Protein AF-A0A2S7ZR78-F1 (afdb_monomer)

Sequence (109 aa):
MVESHTIDMTACNEEAYRTSNEVPLVASRSLQGFPEPTVYTGTGEESYLYFHIDPKHTNYVNRILEGYEYVGVMTTVDTAGRCMLRCTPDTRELAIDILSSLPIVTLVC

Solvent-accessible surface area (backbone atoms only — not comparable to full-atom values): 7116 Å² total; per-residue (Å²): 143,83,85,85,78,81,81,81,92,79,78,88,70,78,77,77,67,73,84,62,79,88,61,81,91,66,83,69,78,84,63,77,81,58,78,79,73,79,84,72,90,67,92,46,64,89,29,44,45,41,31,36,36,59,59,92,44,48,67,62,55,46,54,55,45,66,69,41,75,90,39,49,51,76,44,78,74,51,91,83,17,41,32,36,34,49,28,44,71,89,30,30,64,61,47,49,52,57,48,70,70,37,92,70,49,43,79,57,130

Structure (mmCIF, N/CA/C/O backbone):
data_AF-A0A2S7ZR78-F1
#
_entry.id   AF-A0A2S7ZR78-F1
#
loop_
_atom_site.group_PDB
_atom_site.id
_atom_site.type_symbol
_atom_site.label_atom_id
_atom_site.label_alt_id
_atom_site.label_comp_id
_atom_site.label_asym_id
_atom_site.label_entity_id
_atom_site.label_seq_id
_atom_site.pdbx_PDB_ins_code
_atom_site.Cartn_x
_atom_site.Cartn_y
_atom_site.Cartn_z
_atom_site.occupancy
_atom_site.B_iso_or_equiv
_atom_site.auth_seq_id
_atom_site.auth_comp_id
_atom_site.auth_asym_id
_atom_site.auth_atom_id
_atom_site.pdbx_PDB_model_num
ATOM 1 N N . MET A 1 1 ? -8.047 66.891 7.118 1.00 44.56 1 MET A N 1
ATOM 2 C CA . MET A 1 1 ? -7.983 65.694 7.979 1.00 44.56 1 MET A CA 1
ATOM 3 C C . MET A 1 1 ? -6.906 64.773 7.445 1.00 44.56 1 MET A C 1
ATOM 5 O O . MET A 1 1 ? -7.160 64.107 6.455 1.00 44.56 1 MET A O 1
ATOM 9 N N . VAL A 1 2 ? -5.723 64.804 8.057 1.00 36.66 2 VAL A N 1
ATOM 10 C CA . VAL A 1 2 ? -4.832 63.650 8.275 1.00 36.66 2 VAL A CA 1
ATOM 11 C C . VAL A 1 2 ? -3.762 64.126 9.260 1.00 36.66 2 VAL A C 1
ATOM 13 O O . VAL A 1 2 ? -2.911 64.935 8.908 1.00 36.66 2 VAL A O 1
ATOM 16 N N . GLU A 1 3 ? -3.882 63.705 10.517 1.00 37.25 3 GLU A N 1
ATOM 17 C CA . GLU A 1 3 ? -2.872 63.906 11.560 1.00 37.25 3 GLU A CA 1
ATOM 18 C C . GLU A 1 3 ? -1.919 62.711 11.528 1.00 37.25 3 GLU A C 1
ATOM 20 O O . GLU A 1 3 ? -2.292 61.590 11.874 1.00 37.25 3 GLU A O 1
ATOM 25 N N . SER A 1 4 ? -0.688 62.943 11.082 1.00 41.97 4 SER A N 1
ATOM 26 C CA . SER A 1 4 ? 0.374 61.940 11.070 1.00 41.97 4 SER A CA 1
ATOM 27 C C . SER A 1 4 ? 0.891 61.727 12.492 1.00 41.97 4 SER A C 1
ATOM 29 O O . SER A 1 4 ? 1.652 62.542 13.004 1.00 41.97 4 SER A O 1
ATOM 31 N N . HIS A 1 5 ? 0.476 60.638 13.138 1.00 46.34 5 HIS A N 1
ATOM 32 C CA . HIS A 1 5 ? 1.049 60.199 14.410 1.00 46.34 5 HIS A CA 1
ATOM 33 C C . HIS A 1 5 ? 2.253 59.289 14.140 1.00 46.34 5 HIS A C 1
ATOM 35 O O . HIS A 1 5 ? 2.107 58.117 13.798 1.00 46.34 5 HIS A O 1
ATOM 41 N N . THR A 1 6 ? 3.457 59.836 14.280 1.00 43.91 6 THR A N 1
ATOM 42 C CA . THR A 1 6 ? 4.692 59.060 14.454 1.00 43.91 6 THR A CA 1
ATOM 43 C C . THR A 1 6 ? 4.690 58.430 15.844 1.00 43.91 6 THR A C 1
ATOM 45 O O . THR A 1 6 ? 4.667 59.152 16.839 1.00 43.91 6 THR A O 1
ATOM 48 N N . ILE A 1 7 ? 4.709 57.096 15.922 1.00 52.53 7 ILE A N 1
ATOM 49 C CA . ILE A 1 7 ? 4.914 56.372 17.182 1.00 52.53 7 ILE A CA 1
ATOM 50 C C . ILE A 1 7 ? 6.422 56.278 17.428 1.00 52.53 7 ILE A C 1
ATOM 52 O O . ILE A 1 7 ? 7.149 55.658 16.655 1.00 52.53 7 ILE A O 1
ATOM 56 N N . ASP A 1 8 ? 6.868 56.925 18.500 1.00 40.28 8 ASP A N 1
ATOM 57 C CA . ASP A 1 8 ? 8.230 56.868 19.025 1.00 40.28 8 ASP A CA 1
ATOM 58 C C . ASP A 1 8 ? 8.464 55.503 19.700 1.00 40.28 8 ASP A C 1
ATOM 60 O O . ASP A 1 8 ? 7.869 55.186 20.733 1.00 40.28 8 ASP A O 1
ATOM 64 N N . MET A 1 9 ? 9.296 54.661 19.079 1.00 47.31 9 MET A N 1
ATOM 65 C CA . MET A 1 9 ? 9.778 53.400 19.650 1.00 47.31 9 MET A CA 1
ATOM 66 C C . MET A 1 9 ? 10.940 53.664 20.616 1.00 47.31 9 MET A C 1
ATOM 68 O O . MET A 1 9 ? 12.085 53.305 20.339 1.00 47.31 9 MET A O 1
ATOM 72 N N . THR A 1 10 ? 10.665 54.250 21.778 1.00 51.66 10 THR A N 1
ATOM 73 C CA . THR A 1 10 ? 11.690 54.300 22.824 1.00 51.66 10 THR A CA 1
ATOM 74 C C . THR A 1 10 ? 11.087 54.281 24.225 1.00 51.66 10 THR A C 1
ATOM 76 O O . THR A 1 10 ? 10.852 55.326 24.815 1.00 51.66 10 THR A O 1
ATOM 79 N N . ALA A 1 11 ? 10.833 53.075 24.753 1.00 41.38 11 ALA A N 1
ATOM 80 C CA . ALA A 1 11 ? 10.953 52.725 26.179 1.00 41.38 11 ALA A CA 1
ATOM 81 C C . ALA A 1 11 ? 10.488 51.273 26.416 1.00 41.38 11 ALA A C 1
ATOM 83 O O . ALA A 1 11 ? 9.389 51.025 26.913 1.00 41.38 11 ALA A O 1
ATOM 84 N N . CYS A 1 12 ? 11.323 50.285 26.087 1.00 39.00 12 CYS A N 1
ATOM 85 C CA . CYS A 1 12 ? 11.168 48.951 26.669 1.00 39.00 12 CYS A CA 1
ATOM 86 C C . CYS A 1 12 ? 11.664 49.020 28.118 1.00 39.00 12 CYS A C 1
ATOM 88 O O . CYS A 1 12 ? 12.862 48.934 28.366 1.00 39.00 12 CYS A O 1
ATOM 90 N N . ASN A 1 13 ? 10.753 49.244 29.067 1.00 52.34 13 ASN A N 1
ATOM 91 C CA . ASN A 1 13 ? 11.080 49.199 30.488 1.00 52.34 13 ASN A CA 1
ATOM 92 C C . ASN A 1 13 ? 11.138 47.727 30.942 1.00 52.34 13 ASN A C 1
ATOM 94 O O . ASN A 1 13 ? 10.103 47.073 31.077 1.00 52.34 13 ASN A O 1
ATOM 98 N N . GLU A 1 14 ? 12.348 47.194 31.139 1.00 49.03 14 GLU A N 1
ATOM 99 C CA . GLU A 1 14 ? 12.625 45.784 31.481 1.00 49.03 14 GLU A CA 1
ATOM 100 C C . GLU A 1 14 ? 12.099 45.346 32.866 1.00 49.03 14 GLU A C 1
ATOM 102 O O . GLU A 1 14 ? 12.064 44.153 33.173 1.00 49.03 14 GLU A O 1
ATOM 107 N N . GLU A 1 15 ? 11.640 46.273 33.712 1.00 45.88 15 GLU A N 1
ATOM 108 C CA . GLU A 1 15 ? 11.257 45.969 35.098 1.00 45.88 15 GLU A CA 1
ATOM 109 C C . GLU A 1 15 ? 9.834 45.404 35.276 1.00 45.88 15 GLU A C 1
ATOM 111 O O . GLU A 1 15 ? 9.535 44.831 36.322 1.00 45.88 15 GLU A O 1
ATOM 116 N N . ALA A 1 16 ? 8.959 45.465 34.265 1.00 41.28 16 ALA A N 1
ATOM 117 C CA . ALA A 1 16 ? 7.585 44.951 34.387 1.00 41.28 16 ALA A CA 1
ATOM 118 C C . ALA A 1 16 ? 7.466 43.416 34.243 1.00 41.28 16 ALA A C 1
ATOM 120 O O . ALA A 1 16 ? 6.449 42.836 34.622 1.00 41.28 16 ALA A O 1
ATOM 121 N N . TYR A 1 17 ? 8.490 42.734 33.715 1.00 42.75 17 TYR A N 1
ATOM 122 C CA . TYR A 1 17 ? 8.417 41.292 33.432 1.00 42.75 17 TYR A CA 1
ATOM 123 C C . TYR A 1 17 ? 8.774 40.404 34.637 1.00 42.75 17 TYR A C 1
ATOM 125 O O . TYR A 1 17 ? 8.411 39.229 34.680 1.00 42.75 17 TYR A O 1
ATOM 133 N N . ARG A 1 18 ? 9.474 40.931 35.651 1.00 41.19 18 ARG A N 1
ATOM 134 C CA . ARG A 1 18 ? 10.009 40.089 36.737 1.00 41.19 18 ARG A CA 1
ATOM 135 C C . ARG A 1 18 ? 9.025 39.734 37.854 1.00 41.19 18 ARG A C 1
ATOM 137 O O . ARG A 1 18 ? 9.322 38.821 38.616 1.00 41.19 18 ARG A O 1
ATOM 144 N N . THR A 1 19 ? 7.852 40.359 37.925 1.00 45.84 19 THR A N 1
ATOM 145 C CA . THR A 1 19 ? 6.846 40.088 38.980 1.00 45.84 19 THR A CA 1
ATOM 146 C C . THR A 1 19 ? 5.670 39.238 38.477 1.00 45.84 19 THR A C 1
ATOM 148 O O . THR A 1 19 ? 4.578 39.305 39.022 1.00 45.84 19 THR A O 1
ATOM 151 N N . SER A 1 20 ? 5.859 38.433 37.425 1.00 47.56 20 SER A N 1
ATOM 152 C CA . SER A 1 20 ? 4.799 37.544 36.900 1.00 47.56 20 SER A CA 1
ATOM 153 C C . SER A 1 20 ? 5.125 36.046 36.985 1.00 47.56 20 SER A C 1
ATOM 155 O O . SER A 1 20 ? 4.275 35.222 36.662 1.00 47.56 20 SER A O 1
ATOM 157 N N . ASN A 1 21 ? 6.322 35.668 37.449 1.00 55.16 21 ASN A N 1
ATOM 158 C CA . ASN A 1 21 ? 6.787 34.272 37.416 1.00 55.16 21 ASN A CA 1
ATOM 159 C C . ASN A 1 21 ? 6.379 33.411 38.627 1.00 55.16 21 ASN A C 1
ATOM 161 O O . ASN A 1 21 ? 6.732 32.239 38.674 1.00 55.16 21 ASN A O 1
ATOM 165 N N . GLU A 1 22 ? 5.604 33.948 39.571 1.00 57.31 22 GLU A N 1
ATOM 166 C CA . GLU A 1 22 ? 5.135 33.208 40.758 1.00 57.31 22 GLU A CA 1
ATOM 167 C C . GLU A 1 22 ? 3.707 32.653 40.592 1.00 57.31 22 GLU A C 1
ATOM 169 O O . GLU A 1 22 ? 3.035 32.329 41.570 1.00 57.31 22 GLU A O 1
ATOM 174 N N . VAL A 1 23 ? 3.199 32.555 39.358 1.00 63.00 23 VAL A N 1
ATOM 175 C CA . VAL A 1 23 ? 1.922 31.882 39.086 1.00 63.00 23 VAL A CA 1
ATOM 176 C C . VAL A 1 23 ? 2.222 30.456 38.619 1.00 63.00 23 VAL A C 1
ATOM 178 O O . VAL A 1 23 ? 2.833 30.292 37.560 1.00 63.00 23 VAL A O 1
ATOM 181 N N . PRO A 1 24 ? 1.802 29.411 39.361 1.00 67.81 24 PRO A N 1
ATOM 182 C CA . PRO A 1 24 ? 1.912 28.037 38.893 1.00 67.81 24 PRO A CA 1
ATOM 183 C C . PRO A 1 24 ? 1.268 27.902 37.513 1.00 67.81 24 PRO A C 1
ATOM 185 O O . PRO A 1 24 ? 0.121 28.312 37.319 1.00 67.81 24 PRO A O 1
ATOM 188 N N . LEU A 1 25 ? 2.001 27.331 36.556 1.00 65.56 25 LEU A N 1
ATOM 189 C CA . LEU A 1 25 ? 1.477 27.069 35.219 1.00 65.56 25 LEU A CA 1
ATOM 190 C C . LEU A 1 25 ? 0.307 26.086 35.338 1.00 65.56 25 LEU A C 1
ATOM 192 O O . LEU A 1 25 ? 0.500 24.893 35.563 1.00 65.56 25 LEU A O 1
ATOM 196 N N . VAL A 1 26 ? -0.917 26.593 35.223 1.00 67.44 26 VAL A N 1
ATOM 197 C CA . VAL A 1 26 ? -2.129 25.774 35.192 1.00 67.44 26 VAL A CA 1
ATOM 198 C C . VAL A 1 26 ? -2.501 25.478 33.747 1.00 67.44 26 VAL A C 1
ATOM 200 O O . VAL A 1 26 ? -2.411 26.346 32.877 1.00 67.44 26 VAL A O 1
ATOM 203 N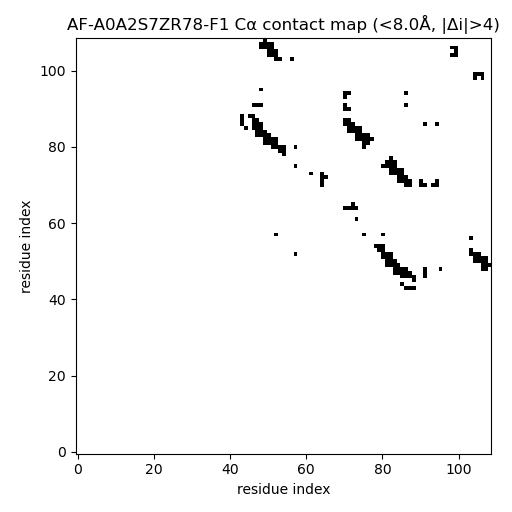 N . ALA A 1 27 ? -2.927 24.243 33.485 1.00 64.44 27 ALA A N 1
ATOM 204 C CA . ALA A 1 27 ? -3.435 23.862 32.175 1.00 64.44 27 ALA A CA 1
ATOM 205 C C . ALA A 1 27 ? -4.576 24.807 31.764 1.00 64.44 27 ALA A C 1
ATOM 207 O O . ALA A 1 27 ? -5.495 25.079 32.544 1.00 64.44 27 ALA A O 1
ATOM 208 N N . SER A 1 28 ? -4.500 25.335 30.543 1.00 64.19 28 SER A N 1
ATOM 209 C CA . SER A 1 28 ? -5.484 26.290 30.042 1.00 64.19 28 SER A CA 1
ATOM 210 C C . SER A 1 28 ? -6.872 25.641 29.996 1.00 64.19 28 SER A C 1
ATOM 212 O O . SER A 1 28 ? -7.059 24.594 29.376 1.00 64.19 28 SER A O 1
ATOM 214 N N . ARG A 1 29 ? -7.870 26.276 30.627 1.00 59.56 29 ARG A N 1
ATOM 215 C CA . ARG A 1 29 ? -9.267 25.789 30.662 1.00 59.56 29 ARG A CA 1
ATOM 216 C C . ARG A 1 29 ? -9.925 25.737 29.274 1.00 59.56 29 ARG A C 1
ATOM 218 O O . ARG A 1 29 ? -10.975 25.127 29.120 1.00 59.56 29 ARG A O 1
ATOM 225 N N . SER A 1 30 ? -9.293 26.335 28.261 1.00 65.75 30 SER A N 1
ATOM 226 C CA . SER A 1 30 ? -9.782 26.390 26.878 1.00 65.75 30 SER A CA 1
ATOM 227 C C . SER A 1 30 ? -9.751 25.049 26.130 1.00 65.75 30 SER A C 1
ATOM 229 O O . SER A 1 30 ? -10.303 24.967 25.037 1.00 65.75 30 SER A O 1
ATOM 231 N N . LEU A 1 31 ? -9.109 24.011 26.682 1.00 57.69 31 LEU A N 1
ATOM 232 C CA . LEU A 1 31 ? -9.009 22.683 26.059 1.00 57.69 31 LEU A CA 1
ATOM 233 C C . LEU A 1 31 ? -10.155 21.726 26.437 1.00 57.69 31 LEU A C 1
ATOM 235 O O . LEU A 1 31 ? -10.221 20.628 25.900 1.00 57.69 31 LEU A O 1
ATOM 239 N N . GLN A 1 32 ? -11.089 22.135 27.307 1.00 57.12 32 GLN A N 1
ATOM 240 C CA . GLN A 1 32 ? -12.233 21.304 27.730 1.00 57.12 32 GLN A CA 1
ATOM 241 C C . GLN A 1 32 ? -13.298 21.076 26.636 1.00 57.12 32 GLN A C 1
ATOM 243 O O . GLN A 1 32 ? -14.305 20.425 26.893 1.00 57.12 32 GLN A O 1
ATOM 248 N N . GLY A 1 33 ? -13.108 21.625 25.431 1.00 58.88 33 GLY A N 1
ATOM 249 C CA . GLY A 1 33 ? -14.061 21.513 24.322 1.00 58.88 33 GLY A CA 1
ATOM 250 C C . GLY A 1 33 ? -13.901 20.265 23.453 1.00 58.88 33 GLY A C 1
ATOM 251 O O . GLY A 1 33 ? -14.760 20.012 22.612 1.00 58.88 33 GLY A O 1
ATOM 252 N N . PHE A 1 34 ? -12.826 19.496 23.630 1.00 63.41 34 PHE A N 1
ATOM 253 C CA . PHE A 1 34 ? -12.642 18.255 22.888 1.00 63.41 34 PHE A CA 1
ATOM 254 C C . PHE A 1 34 ? -13.099 17.085 23.759 1.00 63.41 34 PHE A C 1
ATOM 256 O O . PHE A 1 34 ? -12.617 16.969 24.890 1.00 63.41 34 PHE A O 1
ATOM 263 N N . PRO A 1 35 ? -14.032 16.238 23.285 1.00 69.88 35 PRO A N 1
ATOM 264 C CA . PRO A 1 35 ? -14.315 14.988 23.974 1.00 69.88 35 PRO A CA 1
ATOM 265 C C . PRO A 1 35 ? -13.002 14.220 24.142 1.00 69.88 35 PRO A C 1
ATOM 267 O O . PRO A 1 35 ? -12.157 14.240 23.241 1.00 69.88 35 PRO A O 1
ATOM 270 N N . GLU A 1 36 ? -12.817 13.583 25.302 1.00 65.75 36 GLU A N 1
ATOM 271 C CA . GLU A 1 36 ? -11.665 12.705 25.498 1.00 65.75 36 GLU A CA 1
ATOM 272 C C . GLU A 1 36 ? -11.633 11.697 24.343 1.00 65.75 36 GLU A C 1
ATOM 274 O O . GLU A 1 36 ? -12.668 11.084 24.049 1.00 65.75 36 GLU A O 1
ATOM 279 N N . PRO A 1 37 ? -10.487 11.540 23.656 1.00 67.19 37 PRO A N 1
ATOM 280 C CA . PRO A 1 37 ? -10.359 10.510 22.646 1.00 67.19 37 PRO A CA 1
ATOM 281 C C . PRO A 1 37 ? -10.712 9.175 23.291 1.00 67.19 37 PRO A C 1
ATOM 283 O O . PRO A 1 37 ? -10.265 8.881 24.402 1.00 67.19 37 PRO A O 1
ATOM 286 N N . THR A 1 38 ? -11.500 8.355 22.602 1.00 68.50 38 THR A N 1
ATOM 287 C CA . THR A 1 38 ? -11.692 6.965 23.014 1.00 68.50 38 THR A CA 1
ATOM 288 C C . THR A 1 38 ? -10.315 6.338 23.197 1.00 68.50 38 THR A C 1
ATOM 290 O O . THR A 1 38 ? -9.515 6.329 22.260 1.00 68.50 38 THR A O 1
ATOM 293 N N . VAL A 1 39 ? -10.015 5.877 24.413 1.00 66.94 39 VAL A N 1
ATOM 294 C CA . VAL A 1 39 ? -8.702 5.329 24.760 1.00 66.94 39 VAL A CA 1
ATOM 295 C C . VAL A 1 39 ? -8.506 4.032 23.978 1.00 66.94 39 VAL A C 1
ATOM 297 O O . VAL A 1 39 ? -8.964 2.968 24.386 1.00 66.94 39 VAL A O 1
ATOM 300 N N . TYR A 1 40 ? -7.860 4.122 22.818 1.00 67.88 40 TYR A N 1
ATOM 301 C CA . TYR A 1 40 ? -7.446 2.956 22.056 1.00 67.88 40 TYR A CA 1
ATOM 302 C C . TYR A 1 40 ? -6.203 2.365 22.726 1.00 67.88 40 TYR A C 1
ATOM 304 O O . TYR A 1 40 ? -5.155 3.004 22.791 1.00 67.88 40 TYR A O 1
ATOM 312 N N . THR A 1 41 ? -6.327 1.153 23.266 1.00 71.88 41 THR A N 1
ATOM 313 C CA . THR A 1 41 ? -5.254 0.470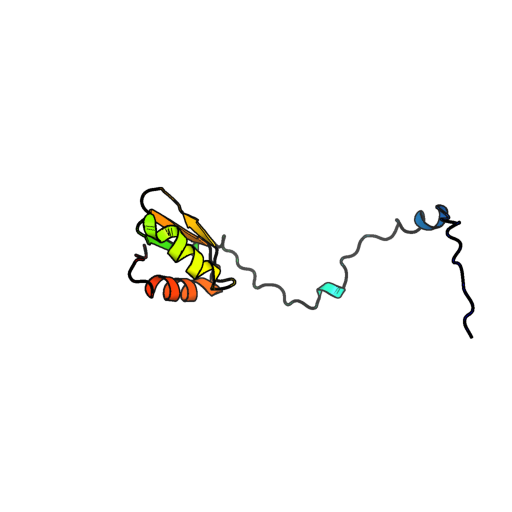 24.007 1.00 71.88 41 THR A CA 1
ATOM 314 C C . THR A 1 41 ? -4.293 -0.318 23.110 1.00 71.88 41 THR A C 1
ATOM 316 O O . THR A 1 41 ? -3.380 -0.960 23.622 1.00 71.88 41 THR A O 1
ATOM 319 N N . GLY A 1 42 ? -4.499 -0.316 21.789 1.00 71.38 42 GLY A N 1
ATOM 320 C CA . GLY A 1 42 ? -3.643 -1.023 20.835 1.00 71.38 42 GLY A CA 1
ATOM 321 C C . GLY A 1 42 ? -2.460 -0.180 20.346 1.00 71.38 42 GLY A C 1
ATOM 322 O O . GLY A 1 42 ? -2.480 1.046 20.404 1.00 71.38 42 GLY A O 1
ATOM 323 N N . THR A 1 43 ? -1.436 -0.832 19.787 1.00 76.94 43 THR A N 1
ATOM 324 C CA . THR A 1 43 ? -0.293 -0.152 19.136 1.00 76.94 43 THR A CA 1
ATOM 325 C C . THR A 1 43 ? -0.665 0.479 17.788 1.00 76.94 43 THR A C 1
ATOM 327 O O . THR A 1 43 ? 0.100 1.254 17.222 1.00 76.94 43 THR A O 1
ATOM 330 N N . GLY A 1 44 ? -1.844 0.136 17.256 1.00 76.38 44 GLY A N 1
ATOM 331 C CA . GLY A 1 44 ? -2.323 0.534 15.928 1.00 76.38 44 GLY A CA 1
ATOM 332 C C . GLY A 1 44 ? -1.805 -0.378 14.816 1.00 76.38 44 GLY A C 1
ATOM 333 O O . GLY A 1 44 ? -2.347 -0.369 13.716 1.00 76.38 44 GLY A O 1
ATOM 334 N N . GLU A 1 45 ? -0.822 -1.227 15.109 1.00 81.38 45 GLU A N 1
ATOM 335 C CA . GLU A 1 45 ? -0.186 -2.119 14.135 1.00 81.38 45 GLU A CA 1
ATOM 336 C C . GLU A 1 45 ? -1.130 -3.215 13.631 1.00 81.38 45 GLU A C 1
ATOM 338 O O . GLU A 1 45 ? -1.026 -3.632 12.482 1.00 81.38 45 GLU A O 1
ATOM 343 N N . GLU A 1 46 ? -2.111 -3.620 14.443 1.00 85.12 46 GLU A N 1
ATOM 344 C CA . GLU A 1 46 ? -3.167 -4.564 14.040 1.00 85.12 46 GLU A CA 1
ATOM 345 C 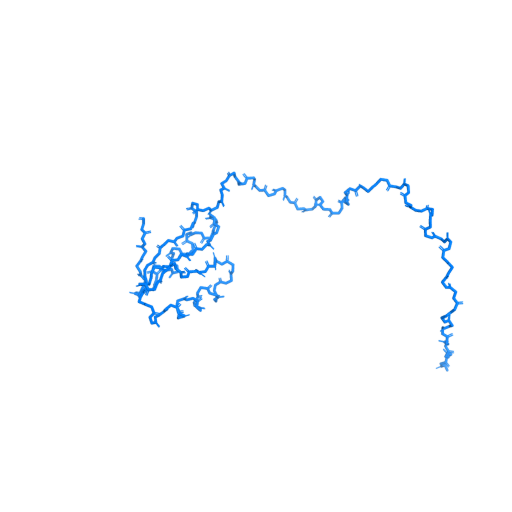C . GLU A 1 46 ? -3.981 -4.055 12.845 1.00 85.12 46 GLU A C 1
ATOM 347 O O . GLU A 1 46 ? -4.537 -4.838 12.075 1.00 85.12 46 GLU A O 1
ATOM 352 N N . SER A 1 47 ? -4.027 -2.732 12.669 1.00 86.56 47 SER A N 1
ATOM 353 C CA . SER A 1 47 ? -4.732 -2.111 11.558 1.00 86.56 47 SER A CA 1
ATOM 354 C C . SER A 1 47 ? -3.890 -1.996 10.290 1.00 86.56 47 SER A C 1
ATOM 356 O O . SER A 1 47 ? -4.446 -1.636 9.257 1.00 86.56 47 SER A O 1
ATOM 358 N N . TYR A 1 48 ? -2.610 -2.380 10.301 1.00 94.38 48 TYR A N 1
ATOM 359 C CA . TYR A 1 48 ? -1.769 -2.326 9.106 1.00 94.38 48 TYR A CA 1
ATOM 360 C C . TYR A 1 48 ? -2.186 -3.378 8.080 1.00 94.38 48 TYR A C 1
ATOM 362 O O . TYR A 1 48 ? -2.610 -4.487 8.419 1.00 94.38 48 TYR A O 1
ATOM 370 N N . LEU A 1 49 ? -2.065 -3.017 6.807 1.00 96.00 49 LEU A N 1
ATOM 371 C CA . LEU A 1 49 ? -2.374 -3.895 5.684 1.00 96.00 49 LEU A CA 1
ATOM 372 C C . LEU A 1 49 ? -1.101 -4.204 4.918 1.00 96.00 49 LEU A C 1
ATOM 374 O O . LEU A 1 49 ? -0.360 -3.292 4.554 1.00 96.00 49 LEU A O 1
ATOM 378 N N . TYR A 1 50 ? -0.870 -5.481 4.640 1.00 96.88 50 TYR A N 1
ATOM 379 C CA . TYR A 1 50 ? 0.222 -5.930 3.791 1.00 96.88 50 TYR A CA 1
ATOM 380 C C . TYR A 1 50 ? -0.327 -6.347 2.437 1.00 96.88 50 TYR A C 1
ATOM 382 O O . TYR A 1 50 ? -1.386 -6.962 2.330 1.00 96.88 50 TYR A O 1
ATOM 390 N N . PHE A 1 51 ? 0.394 -5.992 1.384 1.00 97.38 51 PHE A N 1
ATOM 391 C CA . PHE A 1 51 ? -0.012 -6.307 0.026 1.00 97.38 51 PHE A CA 1
ATOM 392 C C . PHE A 1 51 ? 1.193 -6.390 -0.899 1.00 97.38 51 PHE A C 1
ATOM 394 O O . PHE A 1 51 ? 2.278 -5.889 -0.598 1.00 97.38 51 PHE A O 1
ATOM 401 N N . HIS A 1 52 ? 1.000 -7.048 -2.032 1.00 97.62 52 HIS A N 1
ATOM 402 C CA . HIS A 1 52 ? 2.001 -7.194 -3.070 1.00 97.62 52 HIS A CA 1
ATOM 403 C C . HIS A 1 52 ? 1.576 -6.439 -4.327 1.00 97.62 52 HIS A C 1
ATOM 405 O O . HIS A 1 52 ? 0.413 -6.491 -4.730 1.00 97.62 52 HIS A O 1
ATOM 411 N N . ILE A 1 53 ? 2.537 -5.770 -4.959 1.00 96.94 53 ILE A N 1
ATOM 412 C CA . ILE A 1 53 ? 2.405 -5.109 -6.261 1.00 96.94 53 ILE A CA 1
ATOM 413 C C . ILE A 1 53 ? 3.684 -5.324 -7.065 1.00 96.94 53 ILE A C 1
ATOM 415 O O . ILE A 1 53 ? 4.761 -5.456 -6.498 1.00 96.94 53 ILE A O 1
ATOM 419 N N . ASP A 1 54 ? 3.589 -5.338 -8.392 1.00 97.31 54 ASP A N 1
ATOM 420 C CA . ASP A 1 54 ? 4.791 -5.264 -9.234 1.00 97.31 54 ASP A CA 1
ATOM 421 C C . ASP A 1 54 ? 5.522 -3.932 -8.942 1.00 97.31 54 ASP A C 1
ATOM 423 O O . ASP A 1 54 ? 4.869 -2.882 -9.012 1.00 97.31 54 ASP A O 1
ATOM 427 N N . PRO A 1 55 ? 6.841 -3.935 -8.646 1.00 96.44 55 PRO A N 1
ATOM 428 C CA . PRO A 1 55 ? 7.601 -2.724 -8.331 1.00 96.44 55 PRO A CA 1
ATOM 429 C C . PRO A 1 55 ? 7.444 -1.580 -9.344 1.00 96.44 55 PRO A C 1
ATOM 431 O O . PRO A 1 55 ? 7.527 -0.408 -8.972 1.00 96.44 55 PRO A O 1
ATOM 434 N N . LYS A 1 56 ? 7.162 -1.881 -10.622 1.00 96.81 56 LYS A N 1
ATOM 435 C CA . LYS A 1 56 ? 6.918 -0.847 -11.646 1.00 96.81 56 LYS A CA 1
ATOM 436 C C . LY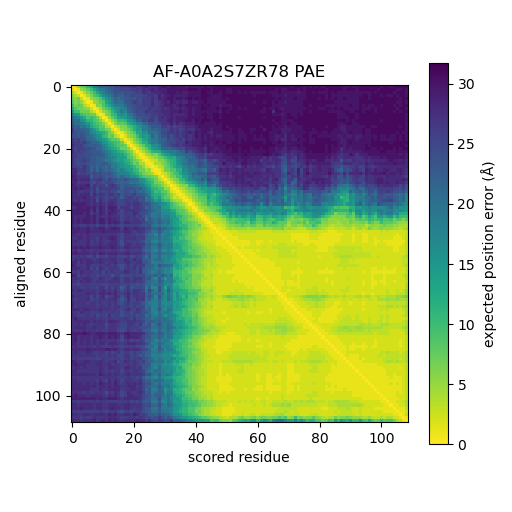S A 1 56 ? 5.657 -0.015 -11.384 1.00 96.81 56 LYS A C 1
ATOM 438 O O . LYS A 1 56 ? 5.536 1.093 -11.897 1.00 96.81 56 LYS A O 1
ATOM 443 N N . HIS A 1 57 ? 4.718 -0.541 -10.597 1.00 97.19 57 HIS A N 1
ATOM 444 C CA . HIS A 1 57 ? 3.460 0.114 -10.252 1.00 97.19 57 HIS A CA 1
ATOM 445 C C . HIS A 1 57 ? 3.461 0.736 -8.848 1.00 97.19 57 HIS A C 1
ATOM 447 O O . HIS A 1 57 ? 2.467 1.355 -8.472 1.00 97.19 57 HIS A O 1
ATOM 453 N N . THR A 1 58 ? 4.555 0.640 -8.081 1.00 95.94 58 THR A N 1
ATOM 454 C CA . THR A 1 58 ? 4.619 1.158 -6.703 1.00 95.94 58 THR A CA 1
ATOM 455 C C . THR A 1 58 ? 4.244 2.627 -6.600 1.00 95.94 58 THR A C 1
ATOM 457 O O . THR A 1 58 ? 3.396 2.991 -5.790 1.00 95.94 58 THR A O 1
ATOM 460 N N . ASN A 1 59 ? 4.812 3.476 -7.460 1.00 96.00 59 ASN A N 1
ATOM 461 C CA . ASN A 1 59 ? 4.484 4.899 -7.442 1.00 96.00 59 ASN A CA 1
ATOM 462 C C . ASN A 1 59 ? 3.027 5.160 -7.856 1.00 96.00 59 ASN A C 1
ATOM 464 O O . ASN A 1 59 ? 2.380 6.026 -7.281 1.00 96.00 59 ASN A O 1
ATOM 468 N N . TYR A 1 60 ? 2.498 4.388 -8.809 1.00 97.12 60 TYR A N 1
ATOM 469 C CA . TYR A 1 60 ? 1.116 4.530 -9.262 1.00 97.12 60 TYR A CA 1
ATOM 470 C C . TYR A 1 60 ? 0.119 4.252 -8.130 1.00 97.12 60 TYR A C 1
ATOM 472 O O . TYR A 1 60 ? -0.760 5.072 -7.878 1.0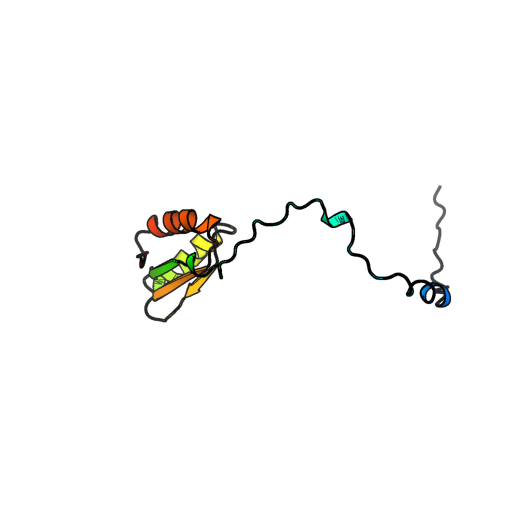0 97.12 60 TYR A O 1
ATOM 480 N N . VAL A 1 61 ? 0.300 3.149 -7.399 1.00 97.19 61 VAL A N 1
ATOM 481 C CA . VAL A 1 61 ? -0.560 2.800 -6.256 1.00 97.19 61 VAL A CA 1
ATOM 482 C C . VAL A 1 61 ? -0.394 3.801 -5.111 1.00 97.19 61 VAL A C 1
ATOM 484 O O . VAL A 1 61 ? -1.391 4.248 -4.548 1.00 97.19 61 VAL A O 1
ATOM 487 N N . ASN A 1 62 ? 0.838 4.231 -4.821 1.00 96.31 62 ASN A N 1
ATOM 488 C CA . ASN A 1 62 ? 1.098 5.249 -3.802 1.00 96.31 62 ASN A CA 1
ATOM 489 C C . ASN A 1 62 ? 0.359 6.565 -4.098 1.00 96.31 62 ASN A C 1
ATOM 491 O O . ASN A 1 62 ? -0.283 7.118 -3.216 1.00 96.31 62 ASN A O 1
ATOM 495 N N . ARG A 1 63 ? 0.364 7.026 -5.356 1.00 96.81 63 ARG A N 1
ATOM 496 C CA . ARG A 1 63 ? -0.352 8.247 -5.763 1.00 96.81 63 ARG A CA 1
ATOM 497 C C . ARG A 1 63 ? -1.867 8.142 -5.623 1.00 96.81 63 ARG A C 1
ATOM 499 O O . ARG A 1 63 ? -2.515 9.151 -5.366 1.00 96.81 63 ARG A O 1
ATOM 506 N N . ILE A 1 64 ? -2.437 6.953 -5.824 1.00 96.75 64 ILE A N 1
ATOM 507 C CA . ILE A 1 64 ? -3.868 6.729 -5.592 1.00 96.75 64 ILE A CA 1
ATOM 508 C C . ILE A 1 64 ? -4.164 6.898 -4.104 1.00 96.75 64 ILE A C 1
ATOM 510 O O . ILE A 1 64 ? -5.055 7.662 -3.755 1.00 96.75 64 ILE A O 1
ATOM 514 N N . LEU A 1 65 ? -3.385 6.242 -3.241 1.00 96.56 65 LEU A N 1
ATOM 515 C CA . LEU A 1 65 ? -3.558 6.311 -1.788 1.00 96.56 65 LEU A CA 1
ATOM 516 C C . LEU A 1 65 ? -3.334 7.726 -1.237 1.00 96.56 65 LEU A C 1
ATOM 518 O O . LEU A 1 65 ? -4.108 8.162 -0.398 1.00 96.56 65 LEU A O 1
ATOM 522 N N . GLU A 1 66 ? -2.353 8.471 -1.754 1.00 94.50 66 GLU A N 1
ATOM 523 C CA . GLU A 1 66 ? -2.137 9.889 -1.418 1.00 94.50 66 GLU A CA 1
ATOM 524 C C . GLU A 1 66 ? -3.318 10.787 -1.821 1.00 94.50 66 GLU A C 1
ATOM 526 O O . GLU A 1 66 ? -3.551 11.815 -1.190 1.00 94.50 66 GLU A O 1
ATOM 531 N N . GLY A 1 67 ? -4.069 10.411 -2.862 1.00 95.88 67 GLY A N 1
ATOM 532 C CA . GLY A 1 67 ? -5.286 11.114 -3.274 1.00 95.88 67 GLY A CA 1
ATOM 533 C C . GLY A 1 67 ? -6.475 10.877 -2.340 1.00 95.88 67 GLY A C 1
ATOM 534 O O . GLY A 1 67 ? -7.394 11.694 -2.307 1.00 95.88 67 GLY A O 1
ATOM 535 N N . TYR A 1 68 ? -6.456 9.787 -1.568 1.00 94.31 68 TYR A N 1
ATOM 536 C CA . TYR A 1 68 ? -7.409 9.547 -0.494 1.00 94.31 68 TYR A CA 1
ATOM 537 C C . TYR A 1 68 ? -6.856 10.124 0.806 1.00 94.31 68 TYR A C 1
ATOM 539 O O . TYR A 1 68 ? -6.156 9.458 1.574 1.00 94.31 68 TYR A O 1
ATOM 547 N N . GLU A 1 69 ? -7.177 11.394 1.037 1.00 92.25 69 GLU A N 1
ATOM 548 C CA . GLU A 1 69 ? -6.750 12.116 2.229 1.00 92.25 69 GLU A CA 1
ATOM 549 C C . GLU A 1 69 ? -7.049 11.303 3.500 1.00 92.25 69 GLU A C 1
ATOM 551 O O . GLU A 1 69 ? -8.149 10.784 3.690 1.00 92.25 69 GLU A O 1
ATOM 556 N N . TYR A 1 70 ? -6.045 11.194 4.372 1.00 91.69 70 TYR A N 1
ATOM 557 C CA . TYR A 1 70 ? -6.134 10.548 5.687 1.00 91.69 70 TYR A CA 1
ATOM 558 C C . TYR A 1 70 ? -6.415 9.036 5.709 1.00 91.69 70 TYR A C 1
ATOM 560 O O . TYR A 1 70 ? -6.554 8.482 6.798 1.00 91.69 70 TYR A O 1
ATOM 568 N N . VAL A 1 71 ? -6.437 8.333 4.570 1.00 95.56 71 VAL A N 1
ATOM 569 C CA . VAL A 1 71 ? -6.657 6.872 4.576 1.00 95.56 71 VAL A CA 1
ATOM 570 C C . VAL A 1 71 ? -5.496 6.123 5.221 1.00 95.56 71 VAL A C 1
ATOM 572 O O . VAL A 1 71 ? -5.710 5.259 6.073 1.00 95.56 71 VAL A O 1
ATOM 575 N N . GLY A 1 72 ? -4.262 6.459 4.852 1.00 94.31 72 GLY A N 1
ATOM 576 C CA . GLY A 1 72 ? -3.076 5.846 5.433 1.00 94.31 72 GLY A CA 1
ATOM 577 C C . GLY A 1 72 ? -1.796 6.218 4.701 1.00 94.31 72 GLY A C 1
ATOM 578 O O . GLY A 1 72 ? -1.815 6.897 3.677 1.00 94.31 72 GLY A O 1
ATOM 579 N N . VAL A 1 73 ? -0.668 5.754 5.235 1.00 95.69 73 VAL A N 1
ATOM 580 C CA . VAL A 1 73 ? 0.661 5.986 4.657 1.00 95.69 73 VAL A CA 1
ATOM 581 C C . VAL A 1 73 ? 1.209 4.679 4.109 1.00 95.69 73 VAL A C 1
ATOM 583 O O . VAL A 1 73 ? 1.411 3.718 4.855 1.00 95.69 73 VAL A O 1
ATOM 586 N N . MET A 1 74 ? 1.449 4.636 2.799 1.00 96.81 74 MET A N 1
ATOM 587 C CA . MET A 1 74 ? 2.052 3.483 2.139 1.00 96.81 74 MET A CA 1
ATOM 588 C C . MET A 1 74 ? 3.570 3.500 2.327 1.00 96.81 74 MET A C 1
A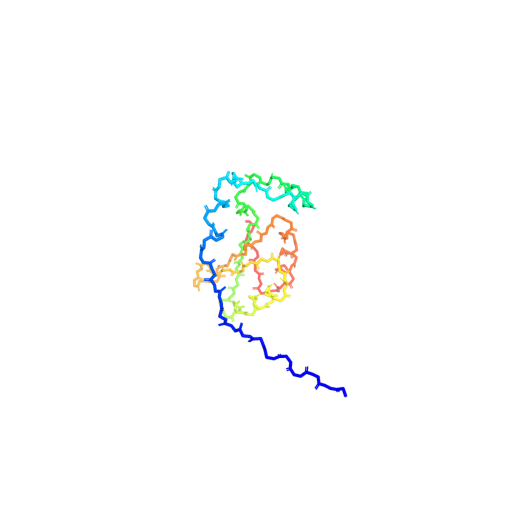TOM 590 O O . MET A 1 74 ? 4.224 4.537 2.266 1.00 96.81 74 MET A O 1
ATOM 594 N N . THR A 1 75 ? 4.156 2.332 2.557 1.00 96.00 75 THR A N 1
ATOM 595 C CA . THR A 1 75 ? 5.603 2.132 2.635 1.00 96.00 75 THR A CA 1
ATOM 596 C C . THR A 1 75 ? 5.967 0.849 1.902 1.00 96.00 75 THR A C 1
ATOM 598 O O . THR A 1 75 ? 5.349 -0.197 2.097 1.00 96.00 75 THR A O 1
ATOM 601 N N . THR A 1 76 ? 6.985 0.913 1.048 1.00 96.38 76 THR A N 1
ATOM 602 C CA . THR A 1 76 ? 7.555 -0.285 0.421 1.00 96.38 76 THR A CA 1
ATOM 603 C C . THR A 1 76 ? 8.420 -1.022 1.442 1.00 96.38 76 THR A C 1
ATOM 605 O O . THR A 1 76 ? 9.284 -0.415 2.069 1.00 96.38 76 THR A O 1
ATOM 608 N N . VAL A 1 77 ? 8.172 -2.318 1.630 1.00 96.38 77 VAL A N 1
ATOM 609 C CA . VAL A 1 77 ? 8.869 -3.166 2.610 1.00 96.38 77 VAL A CA 1
ATOM 610 C C . VAL A 1 77 ? 10.135 -3.770 2.003 1.00 96.38 77 VAL A C 1
ATOM 612 O O . VAL A 1 77 ? 11.146 -3.887 2.693 1.00 96.38 77 VAL A O 1
ATOM 615 N N . ASP A 1 78 ? 10.102 -4.144 0.721 1.00 95.69 78 ASP A N 1
ATOM 616 C CA . ASP A 1 78 ? 11.259 -4.694 0.015 1.00 95.69 78 ASP A CA 1
ATOM 617 C C . ASP A 1 78 ? 11.263 -4.410 -1.495 1.00 95.69 78 ASP A C 1
ATOM 619 O O . ASP A 1 78 ? 10.335 -3.835 -2.059 1.00 95.69 78 ASP A O 1
ATOM 623 N N . THR A 1 79 ? 12.332 -4.838 -2.169 1.00 94.44 79 THR A N 1
ATOM 624 C CA . THR A 1 79 ? 12.503 -4.679 -3.620 1.00 94.44 79 THR A CA 1
ATOM 625 C C . THR A 1 79 ? 11.691 -5.671 -4.455 1.00 94.44 79 THR A C 1
ATOM 627 O O . THR A 1 79 ? 11.623 -5.509 -5.672 1.00 94.44 79 THR A O 1
ATOM 630 N N . ALA A 1 80 ? 11.080 -6.687 -3.835 1.00 94.81 80 ALA A N 1
ATOM 631 C CA . ALA A 1 80 ? 10.264 -7.684 -4.526 1.00 94.81 80 ALA A CA 1
ATOM 632 C C . ALA A 1 80 ? 8.840 -7.180 -4.804 1.00 94.81 80 ALA A C 1
ATOM 634 O O . ALA A 1 80 ? 8.164 -7.736 -5.665 1.00 94.81 80 ALA A O 1
ATOM 635 N N . GLY A 1 81 ? 8.415 -6.108 -4.125 1.00 95.00 81 GLY A N 1
ATOM 636 C CA . GLY A 1 81 ? 7.091 -5.515 -4.302 1.00 95.00 81 GLY A CA 1
ATOM 637 C C . GLY A 1 81 ? 6.162 -5.699 -3.107 1.00 95.00 81 GLY A C 1
ATOM 638 O O . GLY A 1 81 ? 4.977 -5.368 -3.198 1.00 95.00 81 GLY A O 1
ATOM 639 N N . ARG A 1 82 ? 6.673 -6.187 -1.965 1.00 96.88 82 ARG A N 1
ATOM 640 C CA . ARG A 1 82 ? 5.903 -6.188 -0.719 1.00 96.88 82 ARG A CA 1
ATOM 641 C C . ARG A 1 82 ? 5.776 -4.764 -0.204 1.00 96.88 82 ARG A C 1
ATOM 643 O O . ARG A 1 82 ? 6.763 -4.046 -0.043 1.00 96.88 82 ARG A O 1
ATOM 650 N N . CYS A 1 83 ? 4.548 -4.374 0.083 1.00 97.31 83 CYS A N 1
ATOM 651 C CA . CYS A 1 83 ? 4.180 -3.062 0.578 1.00 97.31 83 CYS A CA 1
ATOM 652 C C . CYS A 1 83 ? 3.329 -3.203 1.837 1.00 97.31 83 CYS A C 1
ATOM 654 O O . CYS A 1 83 ? 2.715 -4.241 2.092 1.00 97.31 83 CYS A O 1
ATOM 656 N N . MET A 1 84 ? 3.324 -2.143 2.631 1.00 96.69 84 MET A N 1
ATOM 657 C CA . MET A 1 84 ? 2.553 -2.043 3.854 1.00 96.69 84 MET A CA 1
ATOM 658 C C . MET A 1 84 ? 1.869 -0.679 3.891 1.00 96.69 84 MET A C 1
ATOM 660 O O . MET A 1 84 ? 2.485 0.337 3.566 1.00 96.69 84 MET A O 1
ATOM 664 N N . LEU A 1 85 ? 0.591 -0.661 4.254 1.00 97.06 85 LEU A N 1
ATOM 665 C CA . LEU A 1 85 ? -0.176 0.551 4.496 1.00 97.06 85 LEU A CA 1
ATOM 666 C C . LEU A 1 85 ? -0.417 0.697 5.998 1.00 97.06 85 LEU A C 1
ATOM 668 O O . LEU A 1 85 ? -1.045 -0.165 6.617 1.00 97.06 85 LEU A O 1
ATOM 672 N N . ARG A 1 86 ? 0.053 1.810 6.567 1.00 95.56 86 ARG A N 1
ATOM 673 C CA . ARG A 1 86 ? -0.276 2.218 7.935 1.00 95.56 86 ARG A CA 1
ATOM 674 C C . ARG A 1 86 ? -1.560 3.031 7.910 1.00 95.56 86 ARG A C 1
ATOM 676 O O . ARG A 1 86 ? -1.525 4.208 7.556 1.00 95.56 86 ARG A O 1
ATOM 683 N N . CYS A 1 87 ? -2.667 2.405 8.272 1.00 93.94 87 CYS A N 1
ATOM 684 C CA . CYS A 1 87 ? -3.948 3.060 8.535 1.00 93.94 87 CYS A CA 1
ATOM 685 C C . CYS A 1 87 ? -4.263 3.032 10.039 1.00 93.94 87 CYS A C 1
ATOM 687 O O . CYS A 1 87 ? -3.470 2.516 10.829 1.00 93.94 87 CYS A O 1
ATOM 689 N N . THR A 1 88 ? -5.381 3.638 10.436 1.00 92.06 88 THR A N 1
ATOM 690 C CA . THR A 1 88 ? -5.972 3.469 11.770 1.00 92.06 88 THR A CA 1
ATOM 691 C C . THR A 1 88 ? -7.083 2.415 11.700 1.00 92.06 88 THR A C 1
ATOM 693 O O . THR A 1 88 ? -7.533 2.079 10.600 1.00 92.06 88 THR A O 1
ATOM 696 N N . PRO A 1 89 ? -7.566 1.885 12.841 1.00 91.38 89 PRO A N 1
ATOM 697 C CA . PRO A 1 89 ? -8.696 0.956 12.841 1.00 91.38 89 PRO A CA 1
ATOM 698 C C . PRO A 1 89 ? -9.919 1.492 12.081 1.00 91.38 89 PRO A C 1
ATOM 700 O O . PRO A 1 89 ? -10.525 0.753 11.311 1.00 91.38 89 PRO A O 1
ATOM 703 N N . ASP A 1 90 ? -10.210 2.789 12.219 1.00 92.00 90 ASP A N 1
ATOM 704 C CA . ASP A 1 90 ? -11.368 3.439 11.592 1.00 92.00 90 ASP A CA 1
ATOM 705 C C . ASP A 1 90 ? -11.261 3.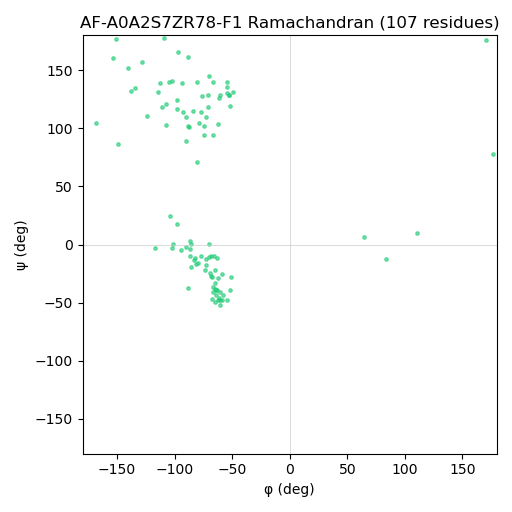539 10.061 1.00 92.00 90 ASP A C 1
ATOM 707 O O . ASP A 1 90 ? -12.281 3.571 9.375 1.00 92.00 90 ASP A O 1
ATOM 711 N N . THR A 1 91 ? -10.044 3.585 9.501 1.00 94.44 91 THR A N 1
ATOM 712 C CA . THR A 1 91 ? -9.826 3.692 8.045 1.00 94.44 91 THR A CA 1
ATOM 713 C C . THR A 1 91 ? -9.429 2.374 7.385 1.00 94.44 91 THR A C 1
ATOM 715 O O . THR A 1 91 ? -9.305 2.320 6.160 1.00 94.44 91 THR A O 1
ATOM 718 N N . ARG A 1 92 ? -9.262 1.296 8.162 1.00 94.44 92 ARG A N 1
ATOM 719 C CA . ARG A 1 92 ? -8.815 -0.011 7.659 1.00 94.44 92 ARG A CA 1
ATOM 720 C C . ARG A 1 92 ? -9.743 -0.580 6.589 1.00 94.44 92 ARG A C 1
ATOM 722 O O . ARG A 1 92 ? -9.256 -1.003 5.546 1.00 94.44 92 ARG A O 1
ATOM 729 N N . GLU A 1 93 ? -11.052 -0.576 6.823 1.00 95.25 93 GLU A N 1
ATOM 730 C CA . GLU A 1 93 ? -12.026 -1.129 5.868 1.00 95.25 93 GLU A CA 1
ATOM 731 C C . GLU A 1 93 ? -12.020 -0.345 4.548 1.00 95.25 93 GLU A C 1
ATOM 733 O O . GLU A 1 93 ? -11.929 -0.929 3.472 1.00 95.25 93 GLU A O 1
ATOM 738 N N . LEU A 1 94 ? -11.970 0.989 4.623 1.00 96.38 94 LEU A N 1
ATOM 739 C CA . LEU A 1 94 ? -11.841 1.841 3.439 1.00 96.38 94 LEU A CA 1
ATOM 740 C C . LEU A 1 94 ? -10.541 1.556 2.669 1.00 96.38 94 LEU A C 1
ATOM 742 O O . LEU A 1 94 ? -10.533 1.511 1.439 1.00 96.38 94 LEU A O 1
ATOM 746 N N . ALA A 1 95 ? -9.433 1.345 3.377 1.00 96.75 95 ALA A N 1
ATOM 747 C CA . ALA A 1 95 ? -8.175 0.974 2.749 1.00 96.75 95 ALA A CA 1
ATOM 748 C C . ALA A 1 95 ? -8.246 -0.396 2.049 1.00 96.75 95 ALA A C 1
ATOM 750 O O . ALA A 1 95 ? -7.701 -0.542 0.952 1.00 96.75 95 ALA A O 1
ATOM 751 N N . ILE A 1 96 ? -8.930 -1.379 2.647 1.00 96.75 96 ILE A N 1
ATOM 752 C CA . ILE A 1 96 ? -9.187 -2.686 2.026 1.00 96.75 96 ILE A CA 1
ATOM 753 C C . ILE A 1 96 ? -10.004 -2.507 0.746 1.00 96.75 96 ILE A C 1
ATOM 755 O O . ILE A 1 96 ? -9.622 -3.071 -0.280 1.00 96.75 96 ILE A O 1
ATOM 759 N N . ASP A 1 97 ? -11.063 -1.699 0.771 1.00 97.12 97 ASP A N 1
ATOM 760 C CA . ASP A 1 97 ? -11.913 -1.440 -0.396 1.00 97.12 97 ASP A CA 1
ATOM 761 C C . ASP A 1 97 ? -11.123 -0.801 -1.547 1.00 97.12 97 ASP A C 1
ATOM 763 O O . ASP A 1 97 ? -11.174 -1.273 -2.688 1.00 97.12 97 ASP A O 1
ATOM 767 N N . ILE A 1 98 ? -10.330 0.235 -1.249 1.00 97.00 98 ILE A N 1
ATOM 768 C CA . ILE A 1 98 ? -9.489 0.912 -2.245 1.00 97.00 98 ILE A CA 1
ATOM 769 C C . ILE A 1 98 ? -8.491 -0.076 -2.848 1.00 97.00 98 ILE A C 1
ATOM 771 O O . ILE A 1 98 ? -8.427 -0.205 -4.069 1.00 97.00 98 ILE A O 1
ATOM 775 N N . LEU A 1 99 ? -7.731 -0.797 -2.020 1.00 97.00 99 LEU A N 1
ATOM 776 C CA . LEU A 1 99 ? -6.709 -1.732 -2.495 1.00 97.00 99 LEU A CA 1
ATOM 777 C C . LEU A 1 99 ? 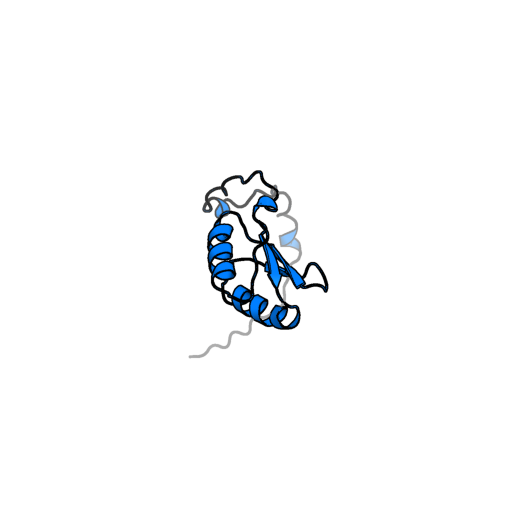-7.318 -2.905 -3.276 1.00 97.00 99 LEU A C 1
ATOM 779 O O . LEU A 1 99 ? -6.766 -3.296 -4.302 1.00 97.00 99 LEU A O 1
ATOM 783 N N . SER A 1 100 ? -8.473 -3.419 -2.848 1.00 96.69 100 SER A N 1
ATOM 784 C CA . SER A 1 100 ? -9.188 -4.512 -3.524 1.00 96.69 100 SER A CA 1
ATOM 785 C C . SER A 1 100 ? -9.788 -4.089 -4.867 1.00 96.69 100 SER A C 1
ATOM 787 O O . SER A 1 100 ? -9.982 -4.928 -5.745 1.00 96.69 100 SER A O 1
ATOM 789 N N . SER A 1 101 ? -10.058 -2.794 -5.061 1.00 96.94 101 SER A N 1
ATOM 790 C CA . SER A 1 101 ? -10.533 -2.259 -6.344 1.00 96.94 101 SER A CA 1
ATOM 791 C C . SER A 1 101 ? -9.445 -2.213 -7.428 1.00 96.94 101 SER A C 1
ATOM 793 O O . SER A 1 101 ? -9.757 -2.107 -8.617 1.00 96.94 101 SER A O 1
ATOM 795 N N . LEU A 1 102 ? -8.165 -2.300 -7.043 1.00 96.81 102 LEU A N 1
ATOM 796 C CA . LEU A 1 102 ? -7.035 -2.208 -7.962 1.00 96.81 102 LEU A CA 1
ATOM 797 C C . LEU A 1 102 ? -6.621 -3.610 -8.443 1.00 96.81 102 LEU A C 1
ATOM 799 O O . LEU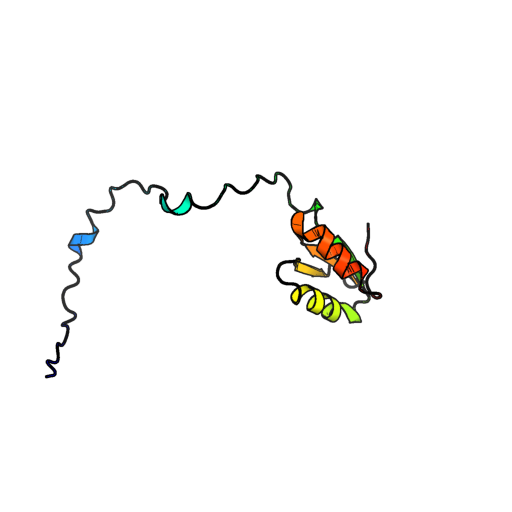 A 1 102 ? -6.059 -4.379 -7.667 1.00 96.81 102 LEU A O 1
ATOM 803 N N . PRO A 1 103 ? -6.763 -3.946 -9.740 1.00 95.94 103 PRO A N 1
ATOM 804 C CA . PRO A 1 103 ? -6.478 -5.296 -10.249 1.00 95.94 103 PRO A CA 1
ATOM 805 C C . PRO A 1 103 ? -4.989 -5.681 -10.208 1.00 95.94 103 PRO A C 1
ATOM 807 O O . PRO A 1 103 ? -4.628 -6.824 -10.471 1.00 95.94 103 PRO A O 1
ATOM 810 N N . ILE A 1 104 ? -4.114 -4.716 -9.927 1.00 96.06 104 ILE A N 1
ATOM 811 C CA . ILE A 1 104 ? -2.658 -4.879 -9.834 1.00 96.06 104 ILE A CA 1
ATOM 812 C C . ILE A 1 104 ? -2.170 -5.139 -8.401 1.00 96.06 104 ILE A C 1
ATOM 814 O O . ILE A 1 104 ? -0.971 -5.336 -8.205 1.00 96.06 104 ILE A O 1
ATOM 818 N N . VAL A 1 105 ? -3.072 -5.092 -7.415 1.00 97.12 105 VAL A N 1
ATOM 819 C CA . VAL A 1 105 ? -2.782 -5.298 -5.994 1.00 97.12 105 VAL A CA 1
ATOM 820 C C . VAL A 1 105 ? -3.214 -6.700 -5.580 1.00 97.12 105 VAL A C 1
ATOM 822 O O . VAL A 1 105 ? -4.259 -7.199 -5.987 1.00 97.12 105 VAL A O 1
ATOM 825 N N . THR A 1 106 ? -2.415 -7.347 -4.738 1.00 96.94 106 THR A N 1
ATOM 826 C CA . THR A 1 106 ? -2.794 -8.592 -4.061 1.00 96.94 106 THR A CA 1
ATOM 827 C C . THR A 1 106 ? -2.647 -8.402 -2.560 1.00 96.94 106 THR A C 1
ATOM 829 O O . THR A 1 106 ? -1.528 -8.270 -2.065 1.00 96.94 106 THR A O 1
ATOM 832 N N . LEU A 1 107 ? -3.768 -8.360 -1.839 1.00 95.56 107 LEU A N 1
ATOM 833 C CA . LEU A 1 107 ? -3.763 -8.291 -0.378 1.00 95.56 107 LEU A CA 1
ATOM 834 C C . LEU A 1 107 ? -3.193 -9.586 0.212 1.00 95.56 107 LEU A C 1
ATOM 836 O O . LEU A 1 107 ? -3.471 -10.682 -0.276 1.00 95.56 107 LEU A O 1
ATOM 840 N N . VAL A 1 108 ? -2.389 -9.442 1.262 1.00 88.88 108 VAL A N 1
ATOM 841 C CA . VAL A 1 108 ? -1.857 -10.555 2.047 1.00 88.88 108 VAL A CA 1
ATOM 842 C C . VAL A 1 108 ? -2.600 -10.538 3.378 1.00 88.88 108 VAL A C 1
ATOM 844 O O . VAL A 1 108 ? -2.359 -9.660 4.206 1.00 88.88 108 VAL A O 1
ATOM 847 N N . CYS A 1 109 ? -3.561 -11.452 3.511 1.00 63.56 109 CYS A N 1
ATOM 848 C CA . CYS A 1 109 ? -4.391 -11.626 4.701 1.00 63.56 109 CYS A CA 1
ATOM 849 C C . CYS A 1 109 ? -3.605 -12.257 5.854 1.00 63.56 109 CYS A C 1
ATOM 851 O O . CYS A 1 109 ? -2.800 -13.178 5.575 1.00 63.56 109 CYS A O 1
#

Radius of gyration: 26.77 Å; Cα contacts (8 Å, |Δi|>4): 105; chains: 1; bounding box: 27×77×52 Å

Nearest PDB structures (foldseek):
  6g11-assembly1_B  TM=6.849E-01  e=1.272E-01  Oryza sativa Japonica Group
  2cve-assembly1_A  TM=5.985E-01  e=1.916E-01  Thermus thermophilus HB8
  1tl5-assembly1_A  TM=6.347E-01  e=3.088E-01  Homo sapiens
  2l48-assembly1_B  TM=4.362E-01  e=7.372E-02  Bacillus phage Gamma
  6mhp-assembly1_A  TM=6.190E-01  e=7.003E-01  Bacillus amyloliquefaciens

Mean predicted aligned error: 15.26 Å

InterPro domains:
  IPR032587 Protein of unknown function DUF4911 [PF16256] (51-104)

pLDDT: mean 79.02, std 20.78, range [36.66, 97.62]

Foldseek 3Di:
DDDDDDDDPDDPPVPPPPPPPPDPDDDDPVPPPDDDPDPDPDPQCVLKWKKFAQPVCVVVLQVLVVVVPQLFHKDQPDPRGIIMTRHGPVNSVVVVVSQVVDPRMGTDD

Organism: NCBI:txid1110546

Secondary structure (DSSP, 8-state):
-------------GGGSTTSTTS--PPPGGGTTSPPPP---S-SGGG-EEEE--GGGHHHHHHHHHHSTTS-EEEE--TTSEEEEE--GGGHHHHHHHHHH-TT-EEE-